Protein AF-A0A2T2SBI3-F1 (afdb_monomer_lite)

Sequence (154 aa):
MCRRSPLALLALAVLLCACSGSSQTSGQDGPADPTTDPAAEPPSVDQYETFDPSAYEARPPERTTEVEHRVPRQLMRGRADEEIRRTVDGFRIQVFSARDKQVAQEFREKVRQWWKEDKEDAFAERGVAEEALAFVSKKYPKAFISRGTVTVTQ

Radius of gyration: 37.8 Å; chains: 1; bounding box: 55×61×103 Å

Secondary structure (DSSP, 8-state):
-----HHHHHHHHHHHGGG----------PPPPP---TTSPPPPSHHHH---GGGG--PPP--------SS-HHHHTTTTSTT-EEEEEEEEEE----SSHHHHHHHHHHHHHHHTTT--S-BSSHHHHHHHHHHHHHH-TT-EEEEEEEEEE-

Foldseek 3Di:
DDDDDVVVVVVVVVVVVPPDDDDDDPDDDDDDDPDDDPPDDPPDCPVVPDDDCVVPPDDPPDDPDPDDDPDPVCVVVVNPVAFPFDWAKFKFKDQDDDPDPVVVVVVVVVVCVVCVVPDDGTDRDPVVVVVVCVVVCVVRVPIDMDIDIDGDTD

Structure (mmCIF, N/CA/C/O backbone):
data_AF-A0A2T2SBI3-F1
#
_entry.id   AF-A0A2T2SBI3-F1
#
loop_
_atom_site.group_PDB
_atom_site.id
_atom_site.type_symbol
_atom_site.label_atom_id
_atom_site.label_alt_id
_atom_site.label_comp_id
_atom_site.label_asym_id
_atom_site.label_entity_id
_atom_site.label_seq_id
_atom_site.pdbx_PDB_ins_code
_atom_site.Cartn_x
_atom_site.Cartn_y
_atom_site.Cartn_z
_atom_site.occupancy
_atom_site.B_iso_or_equiv
_atom_site.auth_seq_id
_atom_site.auth_comp_id
_atom_site.auth_asym_id
_atom_site.auth_atom_id
_atom_site.pdbx_PDB_model_num
ATOM 1 N N . MET A 1 1 ? 4.479 40.056 -1.436 1.00 41.50 1 MET A N 1
ATOM 2 C CA . MET A 1 1 ? 5.020 40.830 -2.579 1.00 41.50 1 MET A CA 1
ATOM 3 C C . MET A 1 1 ? 6.523 40.578 -2.651 1.00 41.50 1 MET A C 1
ATOM 5 O O . MET A 1 1 ? 7.265 41.127 -1.848 1.00 41.50 1 MET A O 1
ATOM 9 N N . CYS A 1 2 ? 6.973 39.673 -3.524 1.00 47.56 2 CYS A N 1
ATOM 10 C CA . CYS A 1 2 ? 8.397 39.358 -3.667 1.00 47.56 2 CYS A CA 1
ATOM 11 C C . CYS A 1 2 ? 9.111 40.517 -4.372 1.00 47.56 2 CYS A C 1
ATOM 13 O O . CYS A 1 2 ? 8.852 40.778 -5.547 1.00 47.56 2 CYS A O 1
ATOM 15 N N . ARG A 1 3 ? 10.002 41.215 -3.656 1.00 56.12 3 ARG A N 1
ATOM 16 C CA . ARG A 1 3 ? 10.924 42.191 -4.249 1.00 56.12 3 ARG A CA 1
ATOM 17 C C . ARG A 1 3 ? 11.855 41.442 -5.203 1.00 56.12 3 ARG A C 1
ATOM 19 O O . ARG A 1 3 ? 12.728 40.701 -4.764 1.00 56.12 3 ARG A O 1
ATOM 26 N N . ARG A 1 4 ? 11.640 41.599 -6.510 1.00 56.91 4 ARG A N 1
ATOM 27 C CA . ARG A 1 4 ? 12.549 41.080 -7.537 1.00 56.91 4 ARG A CA 1
ATOM 28 C C . ARG A 1 4 ? 13.818 41.930 -7.498 1.00 56.91 4 ARG A C 1
ATOM 30 O O . ARG A 1 4 ? 13.758 43.133 -7.727 1.00 56.91 4 ARG A O 1
ATOM 37 N N . SER A 1 5 ? 14.934 41.309 -7.123 1.00 66.81 5 SER A N 1
ATOM 38 C CA . SER A 1 5 ? 16.236 41.971 -7.040 1.00 66.81 5 SER A CA 1
ATOM 39 C C . SER A 1 5 ? 16.696 42.389 -8.445 1.00 66.81 5 SER A C 1
ATOM 41 O O . SER A 1 5 ? 16.714 41.536 -9.336 1.00 66.81 5 SER A O 1
ATOM 43 N N . PRO A 1 6 ? 17.083 43.658 -8.671 1.00 67.25 6 PRO A N 1
ATOM 44 C CA . PRO A 1 6 ? 17.512 44.140 -9.988 1.00 67.25 6 PRO A CA 1
ATOM 45 C C . PRO A 1 6 ? 18.772 43.421 -10.500 1.00 67.25 6 PRO A C 1
ATOM 47 O O . PRO A 1 6 ? 18.962 43.296 -11.706 1.00 67.25 6 PRO A O 1
ATOM 50 N N . LEU A 1 7 ? 19.580 42.854 -9.595 1.00 68.56 7 LEU A N 1
ATOM 51 C CA . LEU A 1 7 ? 20.748 42.034 -9.939 1.00 68.56 7 LEU A CA 1
ATOM 52 C C . LEU A 1 7 ? 20.374 40.730 -10.662 1.00 68.56 7 LEU A C 1
ATOM 54 O O . LEU A 1 7 ? 21.121 40.273 -11.522 1.00 68.56 7 LEU A O 1
ATOM 58 N N . ALA A 1 8 ? 19.202 40.156 -10.369 1.00 68.94 8 ALA A N 1
ATOM 59 C CA . ALA A 1 8 ? 18.750 38.923 -11.015 1.00 68.94 8 ALA A CA 1
ATOM 60 C C . ALA A 1 8 ? 18.347 39.148 -12.483 1.00 68.94 8 ALA A C 1
ATOM 62 O O . ALA A 1 8 ? 18.555 38.274 -13.321 1.00 68.94 8 ALA A O 1
ATOM 63 N N . LEU A 1 9 ? 17.813 40.331 -12.809 1.00 71.69 9 LEU A N 1
ATOM 64 C CA . LEU A 1 9 ? 17.477 40.705 -14.188 1.00 71.69 9 LEU A CA 1
ATOM 65 C C . LEU A 1 9 ? 18.736 40.943 -15.030 1.00 71.69 9 LEU A C 1
ATOM 67 O O . LEU A 1 9 ? 18.780 40.556 -16.195 1.00 71.69 9 LEU A O 1
ATOM 71 N N . LEU A 1 10 ? 19.771 41.528 -14.425 1.00 73.62 10 LEU A N 1
ATOM 72 C CA . LEU A 1 10 ? 21.029 41.828 -15.106 1.00 73.62 10 LEU A CA 1
ATOM 73 C C . LEU A 1 10 ? 21.823 40.544 -15.410 1.00 73.62 10 LEU A C 1
ATOM 75 O O . LEU A 1 10 ? 22.332 40.385 -16.515 1.00 73.62 10 LEU A O 1
ATOM 79 N N . ALA A 1 11 ? 21.831 39.578 -14.484 1.00 72.44 11 ALA A N 1
ATOM 80 C CA . ALA A 1 11 ? 22.436 38.263 -14.708 1.00 72.44 11 ALA A CA 1
ATOM 81 C C . ALA A 1 11 ? 21.737 37.461 -15.826 1.00 72.44 11 ALA A C 1
ATOM 83 O O . ALA A 1 11 ? 22.405 36.808 -16.627 1.00 72.44 11 ALA A O 1
ATOM 84 N N . LEU A 1 12 ? 20.404 37.550 -15.926 1.00 72.00 12 LEU A N 1
ATOM 85 C CA . LEU A 1 12 ? 19.635 36.888 -16.985 1.00 72.00 12 LEU A CA 1
ATOM 86 C C . LEU A 1 12 ? 19.925 37.486 -18.373 1.00 72.00 12 LEU A C 1
ATOM 88 O O . LEU A 1 12 ? 20.013 36.750 -19.352 1.00 72.00 12 LEU A O 1
ATOM 92 N N . ALA A 1 13 ? 20.114 38.806 -18.459 1.00 70.19 13 ALA A N 1
ATOM 93 C CA . ALA A 1 13 ? 20.428 39.481 -19.718 1.00 70.19 13 ALA A CA 1
ATOM 94 C C . ALA A 1 13 ? 21.816 39.095 -20.265 1.00 70.19 13 ALA A C 1
ATOM 96 O O . ALA A 1 13 ? 21.968 38.901 -21.469 1.00 70.19 13 ALA A O 1
ATOM 97 N N . VAL A 1 14 ? 22.814 38.920 -19.389 1.00 71.31 14 VAL A N 1
ATOM 98 C CA . VAL A 1 14 ? 24.171 38.507 -19.796 1.00 71.31 14 VAL A CA 1
ATOM 99 C C . VAL A 1 14 ? 24.190 37.066 -20.321 1.00 71.31 14 VAL A C 1
ATOM 101 O O . VAL A 1 14 ? 24.876 36.781 -21.300 1.00 71.31 14 VAL A O 1
ATOM 104 N N . LEU A 1 15 ? 23.392 36.171 -19.729 1.00 64.69 15 LEU A N 1
ATOM 105 C CA . LEU A 1 15 ? 23.282 34.769 -20.155 1.00 64.69 15 LEU A CA 1
ATOM 106 C C . LEU A 1 15 ? 22.644 34.603 -21.546 1.00 64.69 15 LEU A C 1
ATOM 108 O O . LEU A 1 15 ? 22.990 33.669 -22.265 1.00 64.69 15 LEU A O 1
ATOM 112 N N . LEU A 1 16 ? 21.754 35.514 -21.950 1.00 65.31 16 LEU A N 1
ATOM 113 C CA . LEU A 1 16 ? 21.070 35.450 -23.248 1.00 65.31 16 LEU A CA 1
ATOM 114 C C . LEU A 1 16 ? 21.924 35.969 -24.422 1.00 65.31 16 LEU A C 1
ATOM 116 O O . LEU A 1 16 ? 21.719 35.537 -25.553 1.00 65.31 16 LEU A O 1
ATOM 120 N N . CYS A 1 17 ? 22.918 36.831 -24.180 1.00 60.22 17 CYS A N 1
ATOM 121 C CA . CYS A 1 17 ? 23.795 37.358 -25.239 1.00 60.22 17 CYS A CA 1
ATOM 122 C C . CYS A 1 17 ? 24.928 36.404 -25.665 1.00 60.22 17 CYS A C 1
ATOM 124 O O . CYS A 1 17 ? 25.631 36.694 -26.631 1.00 60.22 17 CYS A O 1
ATOM 126 N N . ALA A 1 18 ? 25.111 35.263 -24.992 1.00 55.38 18 ALA A N 1
ATOM 127 C CA . ALA A 1 18 ? 26.194 34.320 -25.291 1.00 55.38 18 ALA A CA 1
ATOM 128 C C . ALA A 1 18 ? 25.901 33.353 -26.461 1.00 55.38 18 ALA A C 1
ATOM 130 O O . ALA A 1 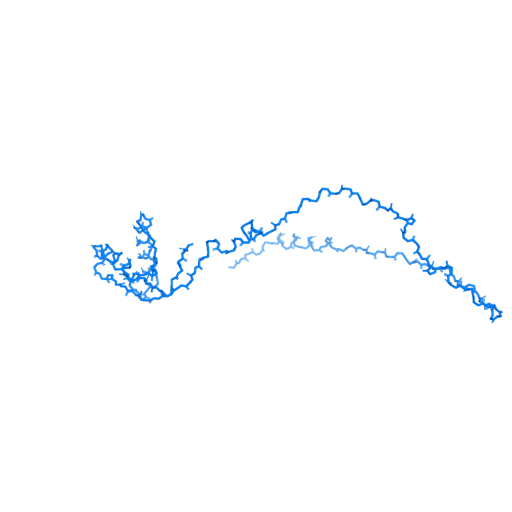18 ? 26.760 32.545 -26.803 1.00 55.38 18 ALA A O 1
ATOM 131 N N . CYS A 1 19 ? 24.716 33.413 -27.082 1.00 61.69 19 CYS A N 1
ATOM 132 C CA . CYS A 1 19 ? 24.308 32.452 -28.120 1.00 61.69 19 CYS A CA 1
ATOM 133 C C . CYS A 1 19 ? 24.381 32.976 -29.569 1.00 61.69 19 CYS A C 1
ATOM 135 O O . CYS A 1 19 ? 24.034 32.236 -30.488 1.00 61.69 19 CYS A O 1
ATOM 137 N N . SER A 1 20 ? 24.847 34.204 -29.820 1.00 61.31 20 SER A N 1
ATOM 138 C CA . SER A 1 20 ? 24.965 34.730 -31.192 1.00 61.31 20 SER A CA 1
ATOM 139 C C . SER A 1 20 ? 26.322 34.388 -31.811 1.00 61.31 20 SER A C 1
ATOM 141 O O . SER A 1 20 ? 27.219 35.225 -31.887 1.00 61.31 20 SER A O 1
ATOM 143 N N . GLY A 1 21 ? 26.478 33.136 -32.245 1.00 54.84 21 GLY A N 1
ATOM 144 C CA . GLY A 1 21 ? 27.589 32.710 -33.095 1.00 54.84 21 GLY A CA 1
ATOM 145 C C . GLY A 1 21 ? 27.324 33.064 -34.561 1.00 54.84 21 GLY A C 1
ATOM 146 O O . GLY A 1 21 ? 26.434 32.497 -35.190 1.00 54.84 21 GLY A O 1
ATOM 147 N N . SER A 1 22 ? 28.095 33.998 -35.115 1.00 58.09 22 SER A N 1
ATOM 148 C CA . SER A 1 22 ? 28.047 34.386 -36.529 1.00 58.09 22 SER A CA 1
ATOM 149 C C . SER A 1 22 ? 28.551 33.241 -37.415 1.00 58.09 22 SER A C 1
ATOM 151 O O . SER A 1 22 ? 29.755 33.026 -37.525 1.00 58.09 22 SER A O 1
ATOM 153 N N . SER A 1 23 ? 27.651 32.503 -38.065 1.00 50.84 23 SER A N 1
ATOM 154 C CA . SER A 1 23 ? 28.038 31.534 -39.100 1.00 50.84 23 SER A CA 1
ATOM 155 C C . SER A 1 23 ? 28.318 32.280 -40.406 1.00 50.84 23 SER A C 1
ATOM 157 O O . SER A 1 23 ? 27.396 32.603 -41.149 1.00 50.84 23 SER A O 1
ATOM 159 N N . GLN A 1 24 ? 29.586 32.598 -40.676 1.00 52.91 24 GLN A N 1
ATOM 160 C CA . GLN A 1 24 ? 30.020 33.016 -42.010 1.00 52.91 24 GLN A CA 1
ATOM 161 C C . GLN A 1 24 ? 30.281 31.763 -42.849 1.00 52.91 24 GLN A C 1
ATOM 163 O O . GLN A 1 24 ? 31.263 31.059 -42.625 1.00 52.91 24 GLN A O 1
ATOM 168 N N . THR A 1 25 ? 29.415 31.480 -43.821 1.00 50.69 25 THR A N 1
ATOM 169 C CA . THR A 1 25 ? 29.756 30.562 -44.914 1.00 50.69 25 THR A CA 1
ATOM 170 C C . THR A 1 25 ? 30.411 31.417 -45.992 1.00 50.69 25 THR A C 1
ATOM 172 O O . THR A 1 25 ? 29.751 32.279 -46.571 1.00 50.69 25 THR A O 1
ATOM 175 N N . SER A 1 26 ? 31.711 31.244 -46.224 1.00 50.28 26 SER A N 1
ATOM 176 C CA . SER A 1 26 ? 32.362 31.875 -47.375 1.00 50.28 26 SER A CA 1
ATOM 177 C C . SER A 1 26 ? 31.747 31.293 -48.645 1.00 50.28 26 SER A C 1
ATOM 179 O O . SER A 1 26 ? 31.705 30.074 -48.800 1.00 50.28 26 SER A O 1
ATOM 181 N N . GLY A 1 27 ? 31.217 32.164 -49.507 1.00 49.47 27 GLY A N 1
ATOM 182 C CA . GLY A 1 27 ? 30.694 31.786 -50.814 1.00 49.47 27 GLY A CA 1
ATOM 183 C C . GLY A 1 27 ? 31.778 31.071 -51.610 1.00 49.47 27 GLY A C 1
ATOM 184 O O . GLY A 1 27 ? 32.852 31.619 -51.847 1.00 49.47 27 GLY A O 1
ATOM 185 N N . GLN A 1 28 ? 31.507 29.821 -51.959 1.00 48.75 28 GLN A N 1
ATOM 186 C CA . GLN A 1 28 ? 32.346 29.020 -52.830 1.00 48.75 28 GLN A CA 1
ATOM 187 C C . GLN A 1 28 ? 31.969 29.377 -54.272 1.00 48.75 28 GLN A C 1
ATOM 189 O O . GLN A 1 28 ? 30.999 28.843 -54.803 1.00 48.75 28 GLN A O 1
ATOM 194 N N . ASP A 1 29 ? 32.695 30.317 -54.880 1.00 56.72 29 ASP A N 1
ATOM 195 C CA . ASP A 1 29 ? 32.621 30.558 -56.324 1.00 56.72 29 ASP A CA 1
ATOM 196 C C . ASP A 1 29 ? 33.262 29.367 -57.049 1.00 56.72 29 ASP A C 1
ATOM 198 O O . ASP A 1 29 ? 34.457 29.093 -56.906 1.00 56.72 29 ASP A O 1
ATOM 202 N N . GLY A 1 30 ? 32.444 28.617 -57.787 1.00 52.09 30 GLY A N 1
ATOM 203 C CA . GLY A 1 30 ? 32.907 27.561 -58.684 1.00 52.09 30 GLY A CA 1
ATOM 204 C C . GLY A 1 30 ? 33.388 28.138 -60.023 1.00 52.09 30 GLY A C 1
ATOM 205 O O . GLY A 1 30 ? 32.903 29.194 -60.435 1.00 52.09 30 GLY A O 1
ATOM 206 N N . PRO A 1 31 ? 34.318 27.475 -60.738 1.00 60.59 31 PRO A N 1
ATOM 207 C CA . PRO A 1 31 ? 34.727 27.911 -62.069 1.00 60.59 31 PRO A CA 1
ATOM 208 C C . PRO A 1 31 ? 33.563 27.771 -63.059 1.00 60.59 31 PRO A C 1
ATOM 210 O O . PRO A 1 31 ? 32.808 26.802 -62.995 1.00 60.59 31 PRO A O 1
ATOM 213 N N . ALA A 1 32 ? 33.435 28.724 -63.984 1.00 60.38 32 ALA A N 1
ATOM 214 C CA . ALA A 1 32 ? 32.449 28.662 -65.058 1.00 60.38 32 ALA A CA 1
ATOM 215 C C . ALA A 1 32 ? 32.750 27.508 -66.032 1.00 60.38 32 ALA A C 1
ATOM 217 O O . ALA A 1 32 ? 33.902 27.288 -66.412 1.00 60.38 32 ALA A O 1
ATOM 218 N N . ASP A 1 33 ? 31.690 26.808 -66.435 1.00 51.25 33 ASP A N 1
ATOM 219 C CA . ASP A 1 33 ? 31.708 25.664 -67.350 1.00 51.25 33 ASP A CA 1
ATOM 220 C C . ASP A 1 33 ? 32.234 26.068 -68.744 1.00 51.25 33 ASP A C 1
ATOM 222 O O . ASP A 1 33 ? 31.763 27.069 -69.303 1.00 51.25 33 ASP A O 1
ATOM 226 N N . PRO A 1 34 ? 33.191 25.341 -69.350 1.00 56.03 34 PRO A N 1
ATOM 227 C CA . PRO A 1 34 ? 33.585 25.600 -70.727 1.00 56.03 34 PRO A CA 1
ATOM 228 C C . PRO A 1 34 ? 32.493 25.130 -71.703 1.00 56.03 34 PRO A C 1
ATOM 230 O O . PRO A 1 34 ? 32.006 24.003 -71.639 1.00 56.03 34 PRO A O 1
ATOM 233 N N . THR A 1 35 ? 32.131 26.010 -72.641 1.00 56.19 35 THR A N 1
ATOM 234 C CA . THR A 1 35 ? 31.219 25.759 -73.768 1.00 56.19 35 THR A CA 1
ATOM 235 C C . THR A 1 35 ? 31.488 24.403 -74.429 1.00 56.19 35 THR A C 1
ATOM 237 O O . THR A 1 35 ? 32.546 24.194 -75.019 1.00 56.19 35 THR A O 1
ATOM 240 N N . THR A 1 36 ? 30.515 23.492 -74.343 1.00 55.97 36 THR A N 1
ATOM 241 C CA . THR A 1 36 ? 30.561 22.161 -74.966 1.00 55.97 36 THR A CA 1
ATOM 242 C C . THR A 1 36 ? 30.261 22.259 -76.465 1.00 55.97 36 THR A C 1
ATOM 244 O O . THR A 1 36 ? 29.243 22.821 -76.866 1.00 55.97 36 THR A O 1
ATOM 247 N N . ASP A 1 37 ? 31.155 21.707 -77.286 1.00 56.94 37 ASP A N 1
ATOM 248 C CA . ASP A 1 37 ? 31.003 21.546 -78.735 1.00 56.94 37 ASP A CA 1
ATOM 249 C C . ASP A 1 37 ? 29.935 20.463 -79.026 1.00 56.94 37 ASP A C 1
ATOM 251 O O . ASP A 1 37 ? 30.097 19.323 -78.582 1.00 56.94 37 ASP A O 1
ATOM 255 N N . PRO A 1 38 ? 28.820 20.766 -79.723 1.00 57.94 38 PRO A N 1
ATOM 256 C CA . PRO A 1 38 ? 27.680 19.849 -79.858 1.00 57.94 38 PRO A CA 1
ATOM 257 C C . PRO A 1 38 ? 27.930 18.625 -80.762 1.00 57.94 38 PRO A C 1
ATOM 259 O O . PRO A 1 38 ? 27.011 17.832 -80.963 1.00 57.94 38 PRO A O 1
ATOM 262 N N . ALA A 1 39 ? 29.135 18.463 -81.319 1.00 59.94 39 ALA A N 1
ATOM 263 C CA . ALA A 1 39 ? 29.503 17.342 -82.191 1.00 59.94 39 ALA A CA 1
ATOM 264 C C . ALA A 1 39 ? 30.336 16.239 -81.502 1.00 59.94 39 ALA A C 1
ATOM 266 O O . ALA A 1 39 ? 30.735 15.281 -82.165 1.00 59.94 39 ALA A O 1
ATOM 267 N N . ALA A 1 40 ? 30.613 16.349 -80.200 1.00 61.41 40 ALA A N 1
ATOM 268 C CA . ALA A 1 40 ? 31.335 15.317 -79.460 1.00 61.41 40 ALA A CA 1
ATOM 269 C C . ALA A 1 40 ? 30.376 14.223 -78.955 1.00 61.41 40 ALA A C 1
ATOM 271 O O . ALA A 1 40 ? 29.389 14.521 -78.282 1.00 61.41 40 ALA A O 1
ATOM 272 N N . GLU A 1 41 ? 30.669 12.951 -79.252 1.00 65.50 41 GLU A N 1
ATOM 273 C CA . GLU A 1 41 ? 29.993 11.829 -78.590 1.00 65.50 41 GLU A CA 1
ATOM 274 C C . GLU A 1 41 ? 30.220 11.926 -77.070 1.00 65.50 41 GLU A C 1
ATOM 276 O O . GLU A 1 41 ? 31.348 12.202 -76.643 1.00 65.50 41 GLU A O 1
ATOM 281 N N . PRO A 1 42 ? 29.177 11.736 -76.236 1.00 66.19 42 PRO A N 1
ATOM 282 C CA . PRO A 1 42 ? 29.338 11.827 -74.794 1.00 66.19 42 PRO A CA 1
ATOM 283 C C . PRO A 1 42 ? 30.343 10.762 -74.328 1.00 66.19 42 PRO A C 1
ATOM 285 O O . PRO A 1 42 ? 30.240 9.606 -74.749 1.00 66.19 42 PRO A O 1
ATOM 288 N N . PRO A 1 43 ? 31.315 11.115 -73.467 1.00 69.19 43 PRO A 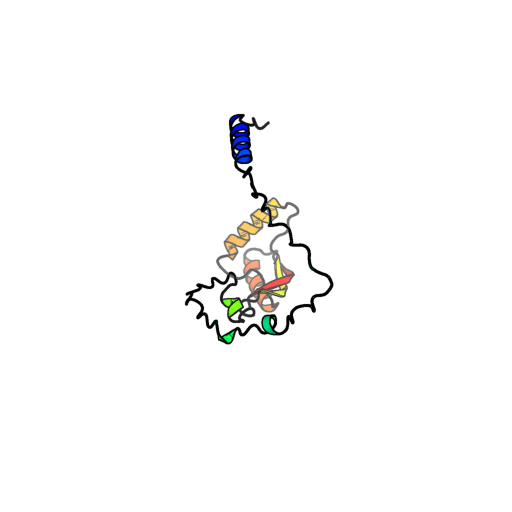N 1
ATOM 289 C CA . PRO A 1 43 ? 32.246 10.132 -72.932 1.00 69.19 43 PRO A CA 1
ATOM 290 C C . PRO A 1 43 ? 31.465 9.037 -72.193 1.00 69.19 43 PRO A C 1
ATOM 292 O O . PRO A 1 43 ? 30.588 9.336 -71.383 1.00 69.19 43 PRO A O 1
ATOM 295 N N . SER A 1 44 ? 31.770 7.766 -72.482 1.00 71.81 44 SER A N 1
ATOM 296 C CA . SER A 1 44 ? 31.163 6.624 -71.784 1.00 71.81 44 SER A CA 1
ATOM 297 C C . SER A 1 44 ? 31.455 6.727 -70.286 1.00 71.81 44 SER A C 1
ATOM 299 O O . SER A 1 44 ? 32.609 6.795 -69.856 1.00 71.81 44 SER A O 1
ATOM 301 N N . VAL A 1 45 ? 30.382 6.747 -69.496 1.00 69.50 45 VAL A N 1
ATOM 302 C CA . VAL A 1 45 ? 30.425 6.815 -68.030 1.00 69.50 45 VAL A CA 1
ATOM 303 C C . VAL A 1 45 ? 30.661 5.447 -67.387 1.00 69.50 45 VAL A C 1
ATOM 305 O O . VAL A 1 45 ? 30.949 5.383 -66.195 1.00 69.50 45 VAL A O 1
ATOM 308 N N . ASP A 1 46 ? 30.619 4.363 -68.170 1.00 71.94 46 ASP A N 1
ATOM 309 C CA . ASP A 1 46 ? 30.711 2.975 -67.687 1.00 71.94 46 ASP A CA 1
ATOM 310 C C . ASP A 1 46 ? 32.010 2.713 -66.904 1.00 71.94 46 ASP A C 1
ATOM 312 O O . ASP A 1 46 ? 32.052 1.919 -65.965 1.00 71.94 46 ASP A O 1
ATOM 316 N N . GLN A 1 47 ? 33.078 3.436 -67.253 1.00 65.94 47 GLN A N 1
ATOM 317 C CA . GLN A 1 47 ? 34.388 3.361 -66.600 1.00 65.94 47 GLN A CA 1
ATOM 318 C C . GLN A 1 47 ? 34.408 4.003 -65.199 1.00 65.94 47 GLN A C 1
ATOM 320 O O . GLN A 1 47 ? 35.346 3.772 -64.439 1.00 65.94 47 GLN A O 1
ATOM 325 N N . TYR A 1 48 ? 33.388 4.794 -64.851 1.00 66.69 48 TYR A N 1
ATOM 326 C CA . TYR A 1 48 ? 33.279 5.537 -63.591 1.00 66.69 48 TYR A CA 1
ATOM 327 C C . TYR A 1 48 ? 32.177 5.009 -62.661 1.00 66.69 48 TYR A C 1
ATOM 329 O O . TYR A 1 48 ? 32.122 5.414 -61.501 1.00 66.69 48 TYR A O 1
ATOM 337 N N . GLU A 1 49 ? 31.320 4.097 -63.128 1.00 74.56 49 GLU A N 1
ATOM 338 C CA . GLU A 1 49 ? 30.267 3.494 -62.296 1.00 74.56 49 GLU A CA 1
ATOM 339 C C . GLU A 1 49 ? 30.739 2.263 -61.510 1.00 74.56 49 GLU A C 1
ATOM 341 O O . GLU A 1 49 ? 30.141 1.900 -60.496 1.00 74.56 49 GLU A O 1
ATOM 346 N N . THR A 1 50 ? 31.838 1.626 -61.926 1.00 80.56 50 THR A N 1
ATOM 347 C CA . THR A 1 50 ? 32.372 0.455 -61.218 1.00 80.56 50 THR A CA 1
ATOM 348 C C . THR A 1 50 ? 33.318 0.897 -60.104 1.00 80.56 50 THR A C 1
ATOM 350 O O . THR A 1 50 ? 34.529 0.998 -60.288 1.00 80.56 50 THR A O 1
ATOM 353 N N . PHE A 1 51 ? 32.755 1.166 -58.925 1.00 75.75 51 PHE A N 1
ATOM 354 C CA . PHE A 1 51 ? 33.534 1.355 -57.703 1.00 75.75 51 PHE A CA 1
ATOM 355 C C . PHE A 1 51 ? 33.837 -0.005 -57.066 1.00 75.75 51 PHE A C 1
ATOM 357 O O . PHE A 1 51 ? 32.918 -0.704 -56.642 1.00 75.75 51 PHE A O 1
ATOM 364 N N . ASP A 1 52 ? 35.117 -0.374 -56.986 1.00 81.31 52 ASP A N 1
ATOM 365 C CA . ASP A 1 52 ? 35.570 -1.573 -56.278 1.00 81.31 52 ASP A CA 1
ATOM 366 C C . ASP A 1 52 ? 35.913 -1.235 -54.811 1.00 81.31 52 ASP A C 1
ATOM 368 O O . ASP A 1 52 ? 36.985 -0.684 -54.535 1.00 81.31 52 ASP A O 1
ATOM 372 N N . PRO A 1 53 ? 35.037 -1.557 -53.838 1.00 79.69 53 PRO A N 1
ATOM 373 C CA . PRO A 1 53 ? 35.296 -1.282 -52.430 1.00 79.69 53 PRO A CA 1
ATOM 374 C C . PRO A 1 53 ? 36.368 -2.203 -51.837 1.00 79.69 53 PRO A C 1
ATOM 376 O O . PRO A 1 53 ? 36.906 -1.883 -50.776 1.00 79.69 53 PRO A O 1
ATOM 379 N N . SER A 1 54 ? 36.694 -3.331 -52.484 1.00 81.19 54 SER A N 1
ATOM 380 C CA . SER A 1 54 ? 37.682 -4.283 -51.961 1.00 81.19 54 SER A CA 1
ATOM 381 C C . SER A 1 54 ? 39.109 -3.727 -52.003 1.00 81.19 54 SER A C 1
ATOM 383 O O . SER A 1 54 ? 39.941 -4.094 -51.176 1.00 81.19 54 SER A O 1
ATOM 385 N N . ALA A 1 55 ? 39.371 -2.745 -52.873 1.00 80.69 55 ALA A N 1
ATOM 386 C CA . ALA A 1 55 ? 40.618 -1.983 -52.887 1.00 80.69 55 ALA A CA 1
ATOM 387 C C . ALA A 1 55 ? 40.810 -1.090 -51.639 1.00 80.69 55 ALA A C 1
ATOM 389 O O . ALA A 1 55 ? 41.914 -0.599 -51.396 1.00 80.69 55 ALA A O 1
ATOM 390 N N . TYR A 1 56 ? 39.759 -0.890 -50.835 1.00 76.25 56 TYR A N 1
ATOM 391 C CA . TYR A 1 56 ? 39.744 -0.030 -49.650 1.00 76.25 56 TYR A CA 1
ATOM 392 C C . TYR A 1 56 ? 39.417 -0.819 -48.374 1.00 76.25 56 TYR A C 1
ATOM 394 O O . TYR A 1 56 ? 38.526 -0.442 -47.609 1.00 76.25 56 TYR A O 1
ATOM 402 N N . GLU A 1 57 ? 40.149 -1.903 -48.099 1.00 75.19 57 GLU A N 1
ATOM 403 C CA . GLU A 1 57 ? 40.066 -2.584 -46.801 1.00 75.19 57 GLU A CA 1
ATOM 404 C C . GLU A 1 57 ? 40.600 -1.689 -45.668 1.00 75.19 57 GLU A C 1
ATOM 406 O O . GLU A 1 57 ? 41.767 -1.727 -45.276 1.00 75.19 57 GLU A O 1
ATOM 411 N N . ALA A 1 58 ? 39.722 -0.862 -45.107 1.00 77.94 58 ALA A N 1
ATOM 412 C CA . ALA A 1 58 ? 39.993 -0.133 -43.882 1.00 77.94 58 ALA A CA 1
ATOM 413 C C . ALA A 1 58 ? 39.608 -1.011 -42.687 1.00 77.94 58 ALA A C 1
ATOM 415 O O . ALA A 1 58 ? 38.426 -1.221 -42.416 1.00 77.94 58 ALA A O 1
ATOM 416 N N . ARG A 1 59 ? 40.599 -1.501 -41.932 1.00 79.50 59 ARG A N 1
ATOM 417 C CA . ARG A 1 59 ? 40.342 -2.119 -40.624 1.00 79.50 59 ARG A CA 1
ATOM 418 C C . ARG A 1 59 ? 39.817 -1.032 -39.675 1.00 79.50 59 ARG A C 1
ATOM 420 O O . ARG A 1 59 ? 40.561 -0.087 -39.395 1.00 79.50 59 ARG A O 1
ATOM 427 N N . PRO A 1 60 ? 38.576 -1.131 -39.163 1.00 80.25 60 PRO A N 1
ATOM 428 C CA . PRO A 1 60 ? 38.078 -0.173 -38.189 1.00 80.25 60 PRO A CA 1
ATOM 429 C C . PRO A 1 60 ? 38.990 -0.175 -36.956 1.00 80.25 60 PRO A C 1
ATOM 431 O O . PRO A 1 60 ? 39.430 -1.249 -36.537 1.00 80.25 60 PRO A O 1
ATOM 434 N N . PRO A 1 61 ? 39.293 0.991 -36.364 1.00 81.69 61 PRO A N 1
ATOM 435 C CA . PRO A 1 61 ? 40.084 1.027 -35.145 1.00 81.69 61 PRO A CA 1
ATOM 436 C C . PRO A 1 61 ? 39.363 0.237 -34.049 1.00 81.69 61 PRO A C 1
ATOM 438 O O . PRO A 1 61 ? 38.151 0.386 -33.869 1.00 81.69 61 PRO A O 1
ATOM 441 N N . GLU A 1 62 ? 40.103 -0.587 -33.307 1.00 80.38 62 GLU A N 1
ATOM 442 C CA . GLU A 1 62 ? 39.567 -1.301 -32.151 1.00 80.38 62 GLU A CA 1
ATOM 443 C C . GLU A 1 62 ? 39.137 -0.276 -31.097 1.00 80.38 62 GLU A C 1
ATOM 445 O O . GLU A 1 62 ? 39.957 0.396 -30.472 1.00 80.38 62 GLU A O 1
ATOM 450 N N . ARG A 1 63 ? 37.823 -0.101 -30.940 1.00 79.19 63 ARG A N 1
ATOM 451 C CA . ARG A 1 63 ? 37.240 0.781 -29.928 1.00 79.19 63 ARG A CA 1
ATOM 452 C C . ARG A 1 63 ? 36.685 -0.074 -28.804 1.00 79.19 63 ARG A C 1
ATOM 454 O O . ARG A 1 63 ? 35.669 -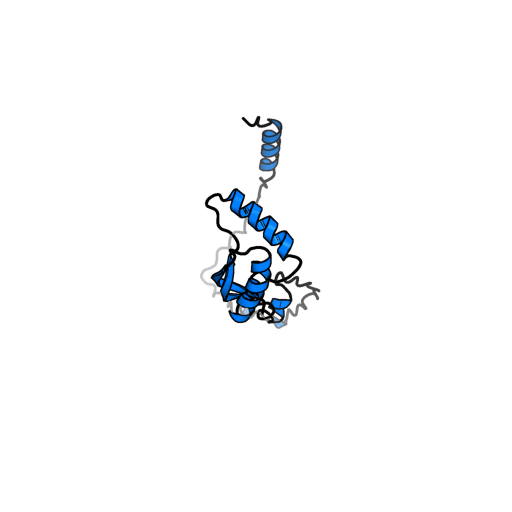0.746 -28.978 1.00 79.19 63 ARG A O 1
ATOM 461 N N . THR A 1 64 ? 37.310 -0.003 -27.635 1.00 73.06 64 THR A N 1
ATOM 462 C CA . THR A 1 64 ? 36.714 -0.494 -26.390 1.00 73.06 64 THR A CA 1
ATOM 463 C C . THR A 1 64 ? 35.529 0.405 -26.048 1.00 73.06 64 THR A C 1
ATOM 465 O O . THR A 1 64 ? 35.681 1.455 -25.428 1.00 73.06 64 THR A O 1
ATOM 468 N N . THR A 1 65 ? 34.347 0.041 -26.538 1.00 75.81 65 THR A N 1
ATOM 469 C CA . THR A 1 65 ? 33.114 0.774 -26.249 1.00 75.81 65 THR A CA 1
ATOM 470 C C . THR A 1 65 ? 32.536 0.205 -24.964 1.00 75.81 65 THR A C 1
ATOM 472 O O . THR A 1 65 ? 32.070 -0.933 -24.941 1.00 75.81 65 THR A O 1
ATOM 475 N N . GLU A 1 66 ? 32.585 0.975 -23.882 1.00 75.88 66 GLU A N 1
ATOM 476 C CA . GLU A 1 66 ? 31.871 0.628 -22.659 1.00 75.88 66 GLU A CA 1
ATOM 477 C C . GLU A 1 66 ? 30.386 0.949 -22.865 1.00 75.88 66 GLU A C 1
ATOM 479 O O . GLU A 1 66 ? 29.968 2.106 -22.883 1.00 75.88 66 GLU A O 1
ATOM 484 N N . VAL A 1 67 ? 29.584 -0.086 -23.122 1.00 79.81 67 VAL A N 1
ATOM 485 C CA . VAL A 1 67 ? 28.142 0.072 -23.337 1.00 79.81 67 VAL A CA 1
ATOM 486 C C . VAL A 1 67 ? 27.444 0.118 -21.979 1.00 79.81 67 VAL A C 1
ATOM 488 O O . VAL A 1 67 ? 27.088 -0.914 -21.400 1.00 79.81 67 VAL A O 1
ATOM 491 N N . GLU A 1 68 ? 27.231 1.329 -21.468 1.00 82.75 68 GLU A N 1
ATOM 492 C CA . GLU A 1 68 ? 26.402 1.544 -20.285 1.00 82.75 68 GLU A CA 1
ATOM 493 C C . GLU A 1 68 ? 24.920 1.381 -20.649 1.00 82.75 68 GLU A C 1
ATOM 495 O O . GLU A 1 68 ? 24.316 2.186 -21.361 1.00 82.75 68 GLU A O 1
ATOM 500 N N . HIS A 1 69 ? 24.314 0.311 -20.146 1.00 83.38 69 HIS A N 1
ATOM 501 C CA . HIS A 1 69 ? 22.894 0.067 -20.335 1.00 83.38 69 HIS A CA 1
ATOM 502 C C . HIS A 1 69 ? 22.109 0.808 -19.252 1.00 83.38 69 HIS A C 1
ATOM 504 O O . HIS A 1 69 ? 22.250 0.520 -18.067 1.00 83.38 69 HIS A O 1
ATOM 510 N N . ARG A 1 70 ? 21.204 1.707 -19.658 1.00 86.06 70 ARG A N 1
ATOM 511 C CA . ARG A 1 70 ? 20.254 2.369 -18.738 1.00 86.06 70 ARG A CA 1
ATOM 512 C C . ARG A 1 70 ? 19.168 1.434 -18.200 1.00 86.06 70 ARG A C 1
ATOM 514 O O . ARG A 1 70 ? 18.323 1.852 -17.413 1.00 86.06 70 ARG A O 1
ATOM 521 N N . VAL A 1 71 ? 19.150 0.188 -18.661 1.00 84.62 71 VAL A N 1
ATOM 522 C CA . VAL A 1 71 ? 18.160 -0.810 -18.277 1.00 84.62 71 VAL A CA 1
ATOM 523 C C . VAL A 1 71 ? 18.708 -1.615 -17.093 1.00 84.62 71 VAL A C 1
ATOM 525 O O . VAL A 1 71 ? 19.822 -2.134 -17.186 1.00 84.62 71 VAL A O 1
ATOM 528 N N . PRO A 1 72 ? 17.949 -1.761 -15.991 1.00 81.69 72 PRO A N 1
ATOM 529 C CA . PRO A 1 72 ? 18.337 -2.609 -14.869 1.00 81.69 72 PRO A CA 1
ATOM 530 C C . PRO A 1 72 ? 18.749 -4.020 -15.307 1.00 81.69 72 PRO A C 1
ATOM 532 O O . PRO A 1 72 ? 18.112 -4.639 -16.165 1.00 81.69 72 PRO A O 1
ATOM 535 N N . ARG A 1 73 ? 19.801 -4.562 -14.680 1.00 79.69 73 ARG A N 1
ATOM 536 C CA . ARG A 1 73 ? 20.389 -5.864 -15.052 1.00 79.69 73 ARG A CA 1
ATOM 537 C C . ARG A 1 73 ? 19.395 -7.025 -14.974 1.00 79.69 73 ARG A C 1
ATOM 539 O O . ARG A 1 73 ? 19.567 -8.013 -15.678 1.00 79.69 73 ARG A O 1
ATOM 546 N N . GLN A 1 74 ? 18.376 -6.923 -14.126 1.00 73.94 74 GLN A N 1
ATOM 547 C CA . GLN A 1 74 ? 17.309 -7.911 -13.980 1.00 73.94 74 GLN A CA 1
ATOM 548 C C . GLN A 1 74 ? 16.503 -8.051 -15.279 1.00 73.94 74 GLN A C 1
ATOM 550 O O . GLN A 1 74 ? 16.329 -9.166 -15.768 1.00 73.94 74 GLN A O 1
ATOM 555 N N . LEU A 1 75 ? 16.126 -6.926 -15.898 1.00 79.56 75 LEU A N 1
ATOM 556 C CA . LEU A 1 75 ? 15.386 -6.911 -17.162 1.00 79.56 75 LEU A CA 1
ATOM 557 C C . LEU A 1 75 ? 16.241 -7.422 -18.325 1.00 79.56 75 LEU A C 1
ATOM 559 O O . LEU A 1 75 ? 15.759 -8.186 -19.155 1.00 79.56 75 LEU A O 1
ATOM 563 N N . MET A 1 76 ? 17.534 -7.089 -18.344 1.00 83.25 76 MET A N 1
ATOM 564 C CA . MET A 1 76 ? 18.461 -7.623 -19.352 1.00 83.25 76 MET A CA 1
ATOM 565 C C . MET A 1 76 ? 18.650 -9.144 -19.270 1.00 83.25 76 MET A C 1
ATOM 567 O O . MET A 1 76 ? 19.010 -9.771 -20.260 1.00 83.25 76 MET A O 1
ATOM 571 N N . ARG A 1 77 ? 18.415 -9.748 -18.100 1.00 85.19 77 ARG A N 1
ATOM 572 C CA . ARG A 1 77 ? 18.509 -11.201 -17.884 1.00 85.19 77 ARG A CA 1
ATOM 573 C C . ARG A 1 77 ? 17.191 -11.931 -18.160 1.00 85.19 77 ARG A C 1
ATOM 575 O O . ARG A 1 77 ? 17.082 -13.101 -17.816 1.00 85.19 77 ARG A O 1
ATOM 582 N N . GLY A 1 78 ? 16.184 -11.243 -18.706 1.00 78.06 78 GLY A N 1
ATOM 583 C CA . GLY A 1 78 ? 14.840 -11.800 -18.880 1.00 78.06 78 GLY A CA 1
ATOM 584 C C . GLY A 1 78 ? 14.113 -12.056 -17.557 1.00 78.06 78 GLY A C 1
ATOM 585 O O . GLY A 1 78 ? 13.080 -12.710 -17.548 1.00 78.06 78 GLY A O 1
ATOM 586 N N . ARG A 1 79 ? 14.621 -11.532 -16.433 1.00 74.44 79 ARG A N 1
ATOM 587 C CA . ARG A 1 79 ? 14.013 -11.675 -15.103 1.00 74.44 79 ARG A CA 1
ATOM 588 C C . ARG A 1 79 ? 13.094 -10.492 -14.821 1.00 74.44 79 ARG A C 1
ATOM 590 O O . ARG A 1 79 ? 13.229 -9.818 -13.808 1.00 74.44 79 ARG A O 1
ATOM 597 N N . ALA A 1 80 ? 12.206 -10.212 -15.774 1.00 71.44 80 ALA A N 1
ATOM 598 C CA . ALA A 1 80 ? 11.087 -9.297 -15.559 1.00 71.44 80 ALA A CA 1
ATOM 599 C C . ALA A 1 80 ? 10.033 -9.917 -14.629 1.00 71.44 80 ALA A C 1
ATOM 601 O O . ALA A 1 80 ? 9.255 -9.187 -14.023 1.00 71.44 80 ALA A O 1
ATOM 602 N N . ASP A 1 81 ? 10.058 -11.250 -14.510 1.00 66.88 81 ASP A N 1
ATOM 603 C CA . ASP A 1 81 ? 9.113 -12.020 -13.711 1.00 66.88 81 ASP A CA 1
ATOM 604 C C . ASP A 1 81 ? 9.527 -12.197 -12.244 1.00 66.88 81 ASP A C 1
ATOM 606 O O . ASP A 1 81 ? 8.697 -12.536 -11.402 1.00 66.88 81 ASP A O 1
ATOM 610 N N . GLU A 1 82 ? 10.794 -11.932 -11.913 1.00 65.75 82 GLU A N 1
ATOM 611 C CA . GLU A 1 82 ? 11.241 -11.864 -10.521 1.00 65.75 82 GLU A CA 1
ATOM 612 C C . GLU A 1 82 ? 10.726 -10.567 -9.884 1.00 65.75 82 GLU A C 1
ATOM 614 O O . GLU A 1 82 ? 10.929 -9.479 -10.423 1.00 65.75 82 GLU A O 1
ATOM 619 N N . GLU A 1 83 ? 10.087 -10.686 -8.717 1.00 60.75 83 GLU A N 1
ATOM 620 C CA . GLU A 1 83 ? 9.532 -9.561 -7.951 1.00 60.75 83 GLU A CA 1
ATOM 621 C C . GLU A 1 83 ? 8.361 -8.834 -8.651 1.00 60.75 83 GLU A C 1
ATOM 623 O O . GLU A 1 83 ? 8.136 -7.634 -8.443 1.00 60.75 83 GLU A O 1
ATOM 628 N N . ILE A 1 84 ? 7.559 -9.543 -9.463 1.00 65.62 84 ILE A N 1
ATOM 629 C CA . ILE A 1 84 ? 6.305 -8.969 -9.968 1.00 65.62 84 ILE A CA 1
ATOM 630 C C . ILE A 1 84 ? 5.366 -8.724 -8.787 1.00 65.62 84 ILE A C 1
ATOM 632 O O . ILE A 1 84 ? 4.747 -9.626 -8.222 1.00 65.62 84 ILE A O 1
ATOM 636 N N . ARG A 1 85 ? 5.176 -7.444 -8.483 1.00 72.19 85 ARG A N 1
ATOM 637 C CA . ARG A 1 85 ? 4.076 -6.961 -7.656 1.00 72.19 85 ARG A CA 1
ATOM 638 C C . ARG A 1 85 ? 2.768 -7.161 -8.408 1.00 72.19 85 ARG A C 1
ATOM 640 O O . ARG A 1 85 ? 2.419 -6.359 -9.277 1.00 72.19 85 ARG A O 1
ATOM 647 N N . ARG A 1 86 ? 2.032 -8.220 -8.078 1.00 75.00 86 ARG A N 1
ATOM 648 C CA . ARG A 1 86 ? 0.745 -8.502 -8.713 1.00 75.00 86 ARG A CA 1
ATOM 649 C C . ARG A 1 86 ? -0.385 -7.866 -7.918 1.00 75.00 86 ARG A C 1
ATOM 651 O O . ARG A 1 86 ? -0.488 -8.015 -6.703 1.00 75.00 86 ARG A O 1
ATOM 658 N N . THR A 1 87 ? -1.253 -7.160 -8.628 1.00 84.00 87 THR A N 1
ATOM 659 C CA . THR A 1 87 ? -2.505 -6.642 -8.086 1.00 84.00 87 THR A CA 1
ATOM 660 C C . THR A 1 87 ? -3.553 -7.754 -8.148 1.00 84.00 87 THR A C 1
ATOM 662 O O . THR A 1 87 ? -3.961 -8.161 -9.235 1.00 84.00 87 THR A O 1
ATOM 665 N N . VAL A 1 88 ? -3.941 -8.281 -6.989 1.00 85.31 88 VAL A N 1
ATOM 666 C CA . VAL A 1 88 ? -4.914 -9.374 -6.846 1.00 85.31 88 VAL A CA 1
ATOM 667 C C . VAL A 1 88 ? -6.089 -8.936 -5.977 1.00 85.31 88 VAL A C 1
ATOM 669 O O . VAL A 1 88 ? -5.968 -8.018 -5.160 1.00 85.31 88 VAL A O 1
ATOM 672 N N . ASP A 1 89 ? -7.234 -9.593 -6.147 1.00 87.56 89 ASP A N 1
ATOM 673 C CA . ASP A 1 89 ? -8.328 -9.478 -5.187 1.00 87.56 89 ASP A CA 1
ATOM 674 C C . ASP A 1 89 ? -7.879 -10.066 -3.852 1.00 87.56 89 ASP A C 1
ATOM 676 O O . ASP A 1 89 ? -7.433 -11.210 -3.784 1.00 87.56 89 ASP A O 1
ATOM 680 N N . GLY A 1 90 ? -7.998 -9.284 -2.786 1.00 89.94 90 GLY A N 1
ATOM 681 C CA . GLY A 1 90 ? -7.601 -9.725 -1.461 1.00 89.94 90 GLY A CA 1
ATOM 682 C C . GLY A 1 90 ? -8.294 -8.953 -0.355 1.00 89.94 90 GLY A C 1
ATOM 683 O O . GLY A 1 90 ? -9.424 -8.462 -0.489 1.00 89.94 90 GLY A O 1
ATOM 684 N N . PHE A 1 91 ? -7.618 -8.899 0.783 1.00 90.69 91 PHE A N 1
ATOM 685 C CA . PHE A 1 91 ? -8.199 -8.497 2.049 1.00 90.69 91 PHE A CA 1
ATOM 686 C C . PHE A 1 91 ? -7.311 -7.477 2.758 1.00 90.69 91 PHE A C 1
ATOM 688 O O . PHE A 1 91 ? -6.081 -7.567 2.765 1.00 90.69 91 PHE A O 1
ATOM 695 N N . ARG A 1 92 ? -7.963 -6.490 3.372 1.00 89.81 92 ARG A N 1
ATOM 696 C CA . ARG A 1 92 ? -7.336 -5.435 4.173 1.00 89.81 92 ARG A CA 1
ATOM 697 C C . ARG A 1 92 ? -8.047 -5.333 5.510 1.00 89.81 92 ARG A C 1
ATOM 699 O O . ARG A 1 92 ? -9.274 -5.424 5.566 1.00 89.81 92 ARG A O 1
ATOM 706 N N . ILE A 1 93 ? -7.301 -5.081 6.576 1.00 90.56 93 ILE A N 1
ATOM 707 C CA . ILE A 1 93 ? -7.881 -4.854 7.900 1.00 90.56 93 ILE A CA 1
ATOM 708 C C . ILE A 1 93 ? -8.116 -3.356 8.069 1.00 90.56 93 ILE A C 1
ATOM 710 O O . ILE A 1 93 ? -7.177 -2.560 8.073 1.00 90.56 93 ILE A O 1
ATOM 714 N N . GLN A 1 94 ? -9.378 -2.962 8.207 1.00 91.00 94 GLN A N 1
ATOM 715 C CA . GLN A 1 94 ? -9.746 -1.590 8.509 1.00 91.00 94 GLN A CA 1
ATOM 716 C C . GLN A 1 94 ? -9.931 -1.436 10.015 1.00 91.00 94 GLN A C 1
ATOM 718 O O . GLN A 1 94 ? -10.767 -2.092 10.628 1.00 91.00 94 GLN A O 1
ATOM 723 N N . VAL A 1 95 ? -9.135 -0.547 10.604 1.00 92.38 95 VAL A N 1
ATOM 724 C CA . VAL A 1 95 ? -9.090 -0.331 12.058 1.00 92.38 95 VAL A CA 1
ATOM 725 C C . VAL A 1 95 ? -9.876 0.912 12.475 1.00 92.38 95 VAL A C 1
ATOM 727 O O . VAL A 1 95 ? -10.414 0.986 13.579 1.00 92.38 95 VAL A O 1
ATOM 730 N N . PHE A 1 96 ? -9.936 1.911 11.595 1.00 90.62 96 PHE A N 1
ATOM 731 C CA . PHE A 1 96 ? -10.504 3.216 11.897 1.00 90.62 96 PHE A CA 1
ATOM 732 C C . PHE A 1 96 ? -11.029 3.898 10.632 1.00 90.62 96 PHE A C 1
ATOM 734 O O . PHE A 1 96 ? -10.532 3.674 9.527 1.00 90.62 96 PHE A O 1
ATOM 741 N N . SER A 1 97 ? -12.041 4.743 10.803 1.00 89.25 97 SER A N 1
ATOM 742 C CA . SER A 1 97 ? -12.594 5.606 9.762 1.00 89.25 97 SER A CA 1
ATOM 743 C C . SER A 1 97 ? -12.922 6.965 10.366 1.00 89.25 97 SER A C 1
ATOM 745 O O . SER A 1 97 ? -13.608 7.026 11.387 1.00 89.25 97 SER A O 1
ATOM 747 N N . ALA A 1 98 ? -12.495 8.045 9.719 1.00 92.75 98 ALA A N 1
ATOM 748 C CA . ALA A 1 98 ? -12.844 9.408 10.100 1.00 92.75 98 ALA A CA 1
ATOM 749 C C . ALA A 1 98 ? -13.272 10.211 8.871 1.00 92.75 98 ALA A C 1
ATOM 751 O O . ALA A 1 98 ? -12.829 9.939 7.757 1.00 92.75 98 ALA A O 1
ATOM 752 N N . ARG A 1 99 ? -14.140 11.206 9.092 1.00 93.62 99 ARG A N 1
ATOM 753 C CA . ARG A 1 99 ? -14.499 12.199 8.066 1.00 93.62 99 ARG A CA 1
ATOM 754 C C . ARG A 1 99 ? -13.378 13.214 7.856 1.00 93.62 99 ARG A C 1
ATOM 756 O O . ARG A 1 99 ? -13.191 13.705 6.751 1.00 93.62 99 ARG A O 1
ATOM 763 N N . ASP A 1 100 ? -12.646 13.511 8.926 1.00 96.69 100 ASP A N 1
ATOM 764 C CA . ASP A 1 100 ? -11.506 14.411 8.901 1.00 96.69 100 ASP A CA 1
ATOM 765 C C . ASP A 1 100 ? -10.250 13.680 8.402 1.00 96.69 100 ASP A C 1
ATOM 767 O O . ASP A 1 100 ? -9.864 12.627 8.923 1.00 96.69 100 ASP A O 1
ATOM 771 N N . LYS A 1 101 ? -9.613 14.250 7.374 1.00 94.69 101 LYS A N 1
ATOM 772 C CA . LYS A 1 101 ? -8.414 13.680 6.754 1.00 94.69 101 LYS A CA 1
ATOM 773 C C . LYS A 1 101 ? -7.228 13.682 7.714 1.00 94.69 101 LYS A C 1
ATOM 775 O O . LYS A 1 101 ? -6.482 12.708 7.719 1.00 94.69 101 LYS A O 1
ATOM 780 N N . GLN A 1 102 ? -7.031 14.749 8.481 1.00 96.06 102 GLN A N 1
ATOM 781 C CA . GLN A 1 102 ? -5.899 14.875 9.391 1.00 96.06 102 GLN A CA 1
ATOM 782 C C . GLN A 1 102 ? -5.990 13.826 10.502 1.00 96.06 102 GLN A C 1
ATOM 784 O O . GLN A 1 102 ? -5.042 13.066 10.693 1.00 96.06 102 GLN A O 1
ATOM 789 N N . VAL A 1 103 ? -7.167 13.671 11.114 1.00 94.88 103 VAL A N 1
ATOM 790 C CA . VAL A 1 103 ? -7.410 12.634 12.134 1.00 94.88 103 VAL A CA 1
ATOM 791 C C . VAL A 1 103 ? -7.159 11.228 11.570 1.00 94.88 103 VAL A C 1
ATOM 793 O O . VAL A 1 103 ? -6.563 10.379 12.235 1.00 94.88 103 VAL A O 1
ATOM 796 N N . ALA A 1 104 ? -7.572 10.968 10.325 1.00 92.56 104 ALA A N 1
ATOM 797 C CA . ALA A 1 104 ? -7.309 9.688 9.669 1.00 92.56 104 ALA A CA 1
ATOM 798 C C . ALA A 1 104 ? -5.808 9.436 9.426 1.00 92.56 104 ALA A C 1
ATOM 800 O O . ALA A 1 104 ? -5.354 8.301 9.579 1.00 92.56 104 ALA A O 1
ATOM 801 N N . GLN A 1 105 ? -5.036 10.464 9.054 1.00 94.12 105 GLN A N 1
ATOM 802 C CA . GLN A 1 105 ? -3.592 10.330 8.822 1.00 94.12 105 GLN A CA 1
ATOM 803 C C . GLN A 1 105 ? -2.816 10.129 10.125 1.00 94.12 105 GLN A C 1
ATOM 805 O O . GLN A 1 105 ? -2.013 9.203 10.199 1.00 94.12 105 GLN A O 1
ATOM 810 N N . GLU A 1 106 ? -3.101 10.915 11.163 1.00 94.50 106 GLU A N 1
ATOM 811 C CA . GLU A 1 106 ? -2.460 10.771 12.479 1.00 94.50 106 GLU A CA 1
ATOM 812 C C . GLU A 1 106 ? -2.695 9.366 13.052 1.00 94.50 106 GLU A C 1
ATOM 814 O O . GLU A 1 106 ? -1.769 8.690 13.512 1.00 94.50 106 GLU A O 1
ATOM 819 N N . PHE A 1 107 ? -3.931 8.864 12.947 1.00 93.44 107 PHE A N 1
ATOM 820 C CA . PHE A 1 107 ? -4.242 7.504 13.373 1.00 93.44 107 PHE A CA 1
ATOM 821 C C . PHE A 1 107 ? -3.528 6.453 12.514 1.00 93.44 107 PHE A C 1
ATOM 823 O O . PHE A 1 107 ? -3.006 5.471 13.046 1.00 93.44 107 PHE A O 1
ATOM 830 N N . ARG A 1 108 ? -3.465 6.658 11.191 1.00 91.44 108 ARG A N 1
ATOM 831 C CA . ARG A 1 108 ? -2.738 5.769 10.276 1.00 91.44 108 ARG A CA 1
ATOM 832 C C . ARG A 1 108 ? -1.260 5.684 10.637 1.00 91.44 108 ARG A C 1
ATOM 834 O O . ARG A 1 108 ? -0.707 4.589 10.608 1.00 91.44 108 ARG A O 1
ATOM 841 N N . GLU A 1 109 ? -0.617 6.798 10.961 1.00 93.19 109 GLU A N 1
ATOM 842 C CA . GLU A 1 109 ? 0.793 6.813 11.359 1.00 93.19 109 GLU A CA 1
ATOM 843 C C . GLU A 1 109 ? 1.017 6.066 12.667 1.00 93.19 109 GLU A C 1
ATOM 845 O O . GLU A 1 109 ? 1.922 5.236 12.738 1.00 93.19 109 GLU A O 1
ATOM 850 N N . LYS A 1 110 ? 0.137 6.265 13.652 1.00 91.94 110 LYS A N 1
ATOM 851 C CA . LYS A 1 110 ? 0.172 5.528 14.919 1.00 91.94 110 LYS A CA 1
ATOM 852 C C . LYS A 1 110 ? 0.036 4.016 14.718 1.00 91.94 110 LYS A C 1
ATOM 854 O O . LYS A 1 110 ? 0.785 3.249 15.321 1.00 91.94 110 LYS A O 1
ATOM 859 N N . VAL A 1 111 ? -0.907 3.581 13.877 1.00 91.38 111 VAL A N 1
ATOM 860 C CA . VAL A 1 111 ? -1.076 2.154 13.547 1.00 91.38 111 VAL A CA 1
ATOM 861 C C . VAL A 1 111 ? 0.134 1.636 12.778 1.00 91.38 111 VAL A C 1
ATOM 863 O O . VAL A 1 111 ? 0.646 0.581 13.127 1.00 91.38 111 VAL A O 1
ATOM 866 N N . ARG A 1 112 ? 0.636 2.386 11.789 1.00 88.12 112 ARG A N 1
ATOM 867 C CA . ARG A 1 112 ? 1.814 1.999 11.002 1.00 88.12 112 ARG A CA 1
ATOM 868 C C . ARG A 1 112 ? 3.043 1.821 11.885 1.00 88.12 112 ARG A C 1
ATOM 870 O O . ARG A 1 112 ? 3.743 0.835 11.726 1.00 88.12 112 ARG A O 1
ATOM 877 N N . GLN A 1 113 ? 3.318 2.757 12.791 1.00 89.31 113 GLN A N 1
ATOM 878 C CA . GLN A 1 113 ? 4.456 2.654 13.708 1.00 89.31 113 GLN A CA 1
ATOM 879 C C . GLN A 1 113 ? 4.363 1.399 14.574 1.00 89.31 113 GLN A C 1
ATOM 881 O O . GLN A 1 113 ? 5.359 0.711 14.737 1.00 89.31 113 GLN A O 1
ATOM 886 N N . TRP A 1 114 ? 3.166 1.075 15.064 1.00 89.06 114 TRP A N 1
ATOM 887 C CA . TRP A 1 114 ? 2.935 -0.155 15.817 1.00 89.06 114 TRP A CA 1
ATOM 888 C C . TRP A 1 114 ? 3.038 -1.427 14.956 1.00 89.06 114 TRP A C 1
ATOM 890 O O . TRP A 1 114 ? 3.513 -2.443 15.444 1.00 89.06 114 TRP A O 1
ATOM 900 N N . TRP A 1 115 ? 2.595 -1.383 13.697 1.00 85.81 115 TRP A N 1
ATOM 901 C CA . TRP A 1 115 ? 2.541 -2.546 12.801 1.00 85.81 115 TRP A CA 1
ATOM 902 C C . TRP A 1 115 ? 3.866 -2.851 12.094 1.00 85.81 115 TRP A C 1
ATOM 904 O O . TRP A 1 115 ? 4.126 -3.999 11.748 1.00 85.81 115 TRP A O 1
ATOM 914 N N . LYS A 1 116 ? 4.724 -1.836 11.907 1.00 80.12 116 LYS A N 1
ATOM 915 C CA . LYS A 1 116 ? 6.018 -1.932 11.205 1.00 80.12 116 LYS A CA 1
ATOM 916 C C . LYS A 1 116 ? 6.966 -2.972 11.814 1.00 80.12 116 LYS A C 1
ATOM 918 O O . LYS A 1 116 ? 7.904 -3.396 11.149 1.00 80.12 116 LYS A O 1
ATOM 923 N N . GLU A 1 117 ? 6.734 -3.354 13.062 1.00 68.81 117 GLU A N 1
ATOM 924 C CA . GLU A 1 117 ? 7.540 -4.337 13.779 1.00 68.81 117 GLU A CA 1
ATOM 925 C C . GLU A 1 117 ? 7.057 -5.779 13.568 1.00 68.81 117 GLU A C 1
ATOM 927 O O . GLU A 1 117 ? 7.821 -6.698 13.844 1.00 68.81 117 GLU A O 1
ATOM 932 N N . ASP A 1 118 ? 5.836 -5.990 13.058 1.00 64.75 118 ASP A N 1
ATOM 933 C CA . ASP A 1 118 ? 5.139 -7.265 13.244 1.00 64.75 118 ASP A CA 1
ATOM 934 C C . ASP A 1 118 ? 4.803 -8.006 11.933 1.00 64.75 118 ASP A C 1
ATOM 936 O O . ASP A 1 118 ? 5.157 -9.180 11.831 1.00 64.75 118 ASP A O 1
ATOM 940 N N . LYS A 1 119 ? 4.166 -7.388 10.911 1.00 67.06 119 LYS A N 1
ATOM 941 C CA . LYS A 1 119 ? 3.721 -8.102 9.677 1.00 67.06 119 LYS A CA 1
ATOM 942 C C . LYS A 1 119 ? 3.489 -7.199 8.441 1.00 67.06 119 LYS A C 1
ATOM 944 O O . LYS A 1 119 ? 3.603 -5.979 8.498 1.00 67.06 119 LYS A O 1
ATOM 949 N N . GLU A 1 120 ? 3.139 -7.820 7.306 1.00 68.62 120 GLU A N 1
ATOM 950 C CA . GLU A 1 120 ? 2.714 -7.153 6.062 1.00 68.62 120 GLU A CA 1
ATOM 951 C C . GLU A 1 120 ? 1.337 -6.461 6.171 1.00 68.62 120 GLU A C 1
ATOM 953 O O . GLU A 1 120 ? 0.492 -6.829 6.986 1.00 68.62 120 GLU A O 1
ATOM 958 N N . ASP A 1 121 ? 1.104 -5.445 5.331 1.00 70.06 121 ASP A N 1
ATOM 959 C CA . ASP A 1 121 ? -0.098 -4.586 5.343 1.00 70.06 121 ASP A CA 1
ATOM 960 C C . ASP A 1 121 ? -1.290 -5.148 4.529 1.00 70.06 121 ASP A C 1
ATOM 962 O O . ASP A 1 121 ? -2.388 -4.577 4.555 1.00 70.06 121 ASP A O 1
ATOM 966 N N . ALA A 1 122 ? -1.091 -6.213 3.744 1.00 74.88 122 ALA A N 1
ATOM 967 C CA . ALA A 1 122 ? -2.077 -6.698 2.781 1.00 74.88 122 ALA A CA 1
ATOM 968 C C . ALA A 1 122 ? -2.038 -8.221 2.604 1.00 74.88 122 ALA A C 1
ATOM 970 O O . ALA A 1 122 ? -0.968 -8.814 2.559 1.00 74.88 122 ALA A O 1
ATOM 971 N N . PHE A 1 123 ? -3.213 -8.842 2.457 1.00 83.94 123 PHE A N 1
ATOM 972 C CA . PHE A 1 123 ? -3.345 -10.301 2.445 1.00 83.94 123 PHE A CA 1
ATOM 973 C C . PHE A 1 123 ? -4.075 -10.776 1.189 1.00 83.94 123 PHE A C 1
ATOM 975 O O . PHE A 1 123 ? -5.180 -10.311 0.900 1.00 83.94 123 PHE A O 1
ATOM 982 N N . ALA A 1 124 ? -3.482 -11.718 0.452 1.00 83.94 124 ALA A N 1
ATOM 983 C CA . ALA A 1 124 ? -4.142 -12.365 -0.685 1.00 83.94 124 ALA A CA 1
ATOM 984 C C . ALA A 1 124 ? -5.278 -13.292 -0.222 1.00 83.94 124 ALA A C 1
ATOM 986 O O . ALA A 1 124 ? -6.364 -13.317 -0.796 1.00 83.94 124 ALA A O 1
ATOM 987 N N . GLU A 1 125 ? -5.037 -14.037 0.857 1.00 86.50 125 GLU A N 1
ATOM 988 C CA . GLU A 1 125 ? -5.928 -15.092 1.325 1.00 86.50 125 GLU A CA 1
ATOM 989 C C . GLU A 1 125 ? -6.747 -14.669 2.544 1.00 86.50 125 GLU A C 1
ATOM 991 O O . GLU A 1 125 ? -6.271 -13.978 3.448 1.00 86.50 125 GLU A O 1
ATOM 996 N N . ARG A 1 126 ? -7.997 -15.145 2.597 1.00 87.25 126 ARG A N 1
ATOM 997 C CA . ARG A 1 126 ? -8.924 -14.849 3.696 1.00 87.25 126 ARG A CA 1
ATOM 998 C C . ARG A 1 126 ? -8.429 -15.391 5.038 1.00 87.25 126 ARG A C 1
ATOM 1000 O O . ARG A 1 126 ? -8.507 -14.669 6.022 1.00 87.25 126 ARG A O 1
ATOM 1007 N N . GLY A 1 127 ? -7.927 -16.627 5.077 1.00 87.88 127 G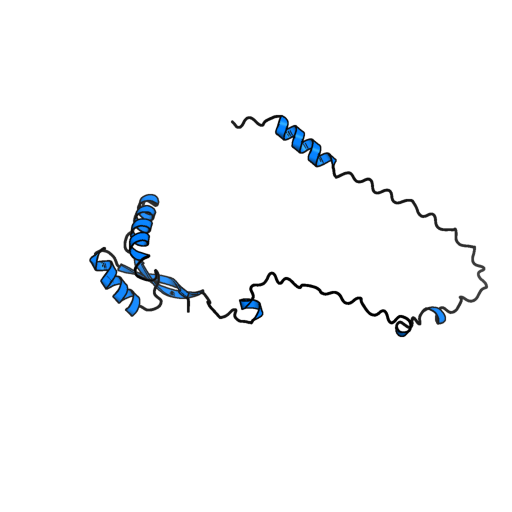LY A N 1
ATOM 1008 C CA . GLY A 1 127 ? -7.490 -17.263 6.327 1.00 87.88 127 GLY A CA 1
ATOM 1009 C C . GLY A 1 127 ? -6.359 -16.490 7.009 1.00 87.88 127 GLY A C 1
ATOM 1010 O O . GLY A 1 127 ? -6.423 -16.217 8.204 1.00 87.88 127 GLY A O 1
ATOM 1011 N N . VAL A 1 128 ? -5.382 -16.025 6.223 1.00 88.31 128 VAL A N 1
ATOM 1012 C CA . VAL A 1 128 ? -4.284 -15.178 6.715 1.00 88.31 128 VAL A CA 1
ATOM 1013 C C . VAL A 1 128 ? -4.812 -13.834 7.233 1.00 88.31 128 VAL A C 1
ATOM 1015 O O . VAL A 1 128 ? -4.390 -13.360 8.288 1.00 88.31 128 VAL A O 1
ATOM 1018 N N . ALA A 1 129 ? -5.781 -13.233 6.535 1.00 88.81 129 ALA A N 1
ATOM 1019 C CA . ALA A 1 129 ? -6.414 -11.991 6.977 1.00 88.81 129 ALA A CA 1
ATOM 1020 C C . ALA A 1 129 ? -7.202 -12.157 8.291 1.00 88.81 129 ALA A C 1
ATOM 1022 O O . ALA A 1 129 ? -7.217 -11.240 9.112 1.00 88.81 129 ALA A O 1
ATOM 1023 N N . GLU A 1 130 ? -7.847 -13.306 8.503 1.00 90.62 130 GLU A N 1
ATOM 1024 C CA . GLU A 1 130 ? -8.578 -13.634 9.734 1.00 90.62 130 GLU A CA 1
ATOM 1025 C C . GLU A 1 130 ? -7.635 -13.835 10.925 1.00 90.62 130 GLU A C 1
ATOM 1027 O O . GLU A 1 130 ? -7.897 -13.297 12.003 1.00 90.62 130 GLU A O 1
ATOM 1032 N N . GLU A 1 131 ? -6.500 -14.509 10.728 1.00 89.62 131 GLU A N 1
ATOM 1033 C CA . GLU A 1 131 ? -5.459 -14.631 11.756 1.00 89.62 131 GLU A CA 1
ATOM 1034 C C . GLU A 1 131 ? -4.895 -13.253 12.141 1.00 89.62 131 GLU A C 1
ATOM 1036 O O . GLU A 1 131 ? -4.809 -12.902 13.324 1.00 89.62 131 GLU A O 1
ATOM 1041 N N . ALA A 1 132 ? -4.571 -12.430 11.142 1.00 89.06 132 ALA A N 1
ATOM 1042 C CA . ALA A 1 132 ? -4.104 -11.069 11.371 1.00 89.06 132 ALA A CA 1
ATOM 1043 C C . ALA A 1 132 ? -5.174 -10.212 12.074 1.00 89.06 132 ALA A C 1
ATOM 1045 O O . ALA A 1 132 ? -4.851 -9.462 12.998 1.00 89.06 132 ALA A O 1
ATOM 1046 N N . LEU A 1 133 ? -6.458 -10.359 11.726 1.00 90.56 133 LEU A N 1
ATOM 1047 C CA . LEU A 1 133 ? -7.555 -9.681 12.422 1.00 90.56 133 LEU A CA 1
ATOM 1048 C C . LEU A 1 133 ? -7.666 -10.133 13.884 1.00 90.56 133 LEU A C 1
ATOM 1050 O O . LEU A 1 133 ? -7.885 -9.296 14.762 1.00 90.56 133 LEU A O 1
ATOM 1054 N N . ALA A 1 134 ? -7.495 -11.422 14.177 1.00 91.25 134 ALA A N 1
ATOM 1055 C CA . ALA A 1 134 ? -7.520 -11.929 15.548 1.00 91.25 134 ALA A CA 1
ATOM 1056 C C . ALA A 1 134 ? -6.410 -11.300 16.407 1.00 91.25 134 ALA A C 1
ATOM 1058 O O . ALA A 1 134 ? -6.618 -11.014 17.587 1.00 91.25 134 ALA A O 1
ATOM 1059 N N . PHE A 1 135 ? -5.254 -11.006 15.814 1.00 90.06 135 PHE A N 1
ATOM 1060 C CA . PHE A 1 135 ? -4.195 -10.260 16.485 1.00 90.06 135 PHE A CA 1
ATOM 1061 C C . PHE A 1 135 ? -4.537 -8.768 16.638 1.00 90.06 135 PHE A C 1
ATOM 1063 O O . PHE A 1 135 ? -4.490 -8.234 17.749 1.00 90.06 135 PHE A O 1
ATOM 1070 N N . VAL A 1 136 ? -4.952 -8.102 15.554 1.00 90.19 136 VAL A N 1
ATOM 1071 C CA . VAL A 1 136 ? -5.292 -6.666 15.556 1.00 90.19 136 VAL A CA 1
ATOM 1072 C C . VAL A 1 136 ? -6.455 -6.360 16.503 1.00 90.19 136 VAL A C 1
ATOM 1074 O O . VAL A 1 136 ? -6.430 -5.343 17.199 1.00 90.19 136 VAL A O 1
ATOM 1077 N N . SER A 1 137 ? -7.445 -7.251 16.590 1.00 91.00 137 SER A N 1
ATOM 1078 C CA . SER A 1 137 ? -8.641 -7.068 17.419 1.00 91.00 137 SER A CA 1
ATOM 1079 C C . SER A 1 137 ? -8.344 -7.002 18.921 1.00 91.00 137 SER A C 1
ATOM 1081 O O . SER A 1 137 ? -9.081 -6.334 19.646 1.00 91.00 137 SER A O 1
ATOM 1083 N N . LYS A 1 138 ? -7.221 -7.573 19.391 1.00 91.94 138 LYS A N 1
ATOM 1084 C CA . LYS A 1 138 ? -6.770 -7.448 20.793 1.00 91.94 138 LYS A CA 1
ATOM 1085 C C . LYS A 1 138 ? -6.494 -5.998 21.190 1.00 91.94 138 LYS A C 1
ATOM 1087 O O . LYS A 1 138 ? -6.782 -5.602 22.315 1.00 91.94 138 LYS A O 1
ATOM 1092 N N . LYS A 1 139 ? -5.927 -5.208 20.273 1.00 91.06 139 LYS A N 1
ATOM 1093 C CA . LYS A 1 139 ? -5.604 -3.789 20.492 1.00 91.06 139 LYS A CA 1
ATOM 1094 C C . LYS A 1 139 ? -6.692 -2.858 19.964 1.00 91.06 139 LYS A C 1
ATOM 1096 O O . LYS A 1 139 ? -6.928 -1.796 20.536 1.00 91.06 139 LYS A O 1
ATOM 1101 N N . TYR A 1 140 ? -7.362 -3.260 18.888 1.00 92.12 140 TYR A N 1
ATOM 1102 C CA . TYR A 1 140 ? -8.398 -2.486 18.220 1.00 92.12 140 TYR A CA 1
ATOM 1103 C C . TYR A 1 140 ? -9.671 -3.324 18.036 1.00 92.12 140 TYR A C 1
ATOM 1105 O O . TYR A 1 140 ? -9.898 -3.877 16.960 1.00 92.12 140 TYR A O 1
ATOM 1113 N N . PRO A 1 141 ? -10.555 -3.376 19.048 1.00 91.75 141 PRO A N 1
ATOM 1114 C CA . PRO A 1 141 ? -11.712 -4.279 19.050 1.00 91.75 141 PRO A CA 1
ATOM 1115 C C . PRO A 1 141 ? -12.728 -4.040 17.927 1.00 91.75 141 PRO A C 1
ATOM 1117 O O . PRO A 1 141 ? -13.533 -4.910 17.625 1.00 91.75 141 PRO A O 1
ATOM 1120 N N . LYS A 1 142 ? -12.714 -2.847 17.320 1.00 92.00 142 LYS A N 1
ATOM 1121 C CA . LYS A 1 142 ? -13.604 -2.464 16.212 1.00 92.00 142 LYS A CA 1
ATOM 1122 C C . LYS A 1 142 ? -12.991 -2.702 14.828 1.00 92.00 142 LYS A C 1
ATOM 1124 O O . LYS A 1 142 ? -13.564 -2.253 13.838 1.00 92.00 142 LYS A O 1
ATOM 1129 N N . ALA A 1 143 ? -11.824 -3.339 14.753 1.00 92.19 143 ALA A N 1
ATOM 1130 C CA . ALA A 1 143 ? -11.218 -3.681 13.478 1.00 92.19 143 ALA A CA 1
ATOM 1131 C C . ALA A 1 143 ? -12.063 -4.725 12.735 1.00 92.19 143 ALA A C 1
ATOM 1133 O O . ALA A 1 143 ? -12.667 -5.602 13.352 1.00 92.19 143 ALA A O 1
ATOM 1134 N N . PHE A 1 144 ? -12.090 -4.642 11.409 1.00 92.00 144 PHE A N 1
ATOM 1135 C CA . PHE A 1 144 ? -12.799 -5.596 10.560 1.00 92.00 144 PHE A CA 1
ATOM 1136 C C . PHE A 1 144 ? -12.065 -5.815 9.236 1.00 92.00 144 PHE A C 1
ATOM 1138 O O . PHE A 1 144 ? -11.260 -4.987 8.806 1.00 92.00 144 PHE A O 1
ATOM 1145 N N . ILE A 1 145 ? -12.347 -6.938 8.574 1.00 92.06 145 ILE A N 1
ATOM 1146 C CA . ILE A 1 145 ? -11.800 -7.237 7.249 1.00 92.06 145 ILE A CA 1
ATOM 1147 C C . ILE A 1 145 ? -12.665 -6.580 6.175 1.00 92.06 145 ILE A C 1
ATOM 1149 O O . ILE A 1 145 ? -13.882 -6.745 6.132 1.00 92.06 145 ILE A O 1
ATOM 1153 N N . SER A 1 146 ? -12.000 -5.880 5.268 1.00 90.56 146 SER A N 1
ATOM 1154 C CA . SER A 1 146 ? -12.565 -5.314 4.050 1.00 90.56 146 SER A CA 1
ATOM 1155 C C . SER A 1 146 ? -11.979 -6.034 2.837 1.00 90.56 146 SER A C 1
ATOM 1157 O O . SER A 1 146 ? -10.788 -6.353 2.803 1.00 90.56 146 SER A O 1
ATOM 1159 N N . ARG A 1 147 ? -12.822 -6.316 1.840 1.00 90.12 147 ARG A N 1
ATOM 1160 C CA . ARG A 1 147 ? -12.366 -6.795 0.531 1.00 90.12 147 ARG A CA 1
ATOM 1161 C C . ARG A 1 147 ? -11.879 -5.619 -0.299 1.00 90.12 147 ARG A C 1
ATOM 1163 O O . ARG A 1 147 ? -12.494 -4.554 -0.285 1.00 90.12 147 ARG A O 1
ATOM 1170 N N . GLY A 1 148 ? -10.810 -5.832 -1.047 1.00 85.94 148 GLY A N 1
ATOM 1171 C CA . GLY A 1 148 ? -10.317 -4.848 -1.994 1.00 85.94 148 GLY A CA 1
ATOM 1172 C C . GLY A 1 148 ? -9.124 -5.374 -2.766 1.00 85.94 148 GLY A C 1
ATOM 1173 O O . GLY A 1 148 ? -8.620 -6.462 -2.504 1.00 85.94 148 GLY A O 1
ATOM 1174 N N . THR A 1 149 ? -8.651 -4.580 -3.712 1.00 85.38 149 THR A N 1
ATOM 1175 C CA . THR A 1 149 ? -7.488 -4.959 -4.502 1.00 85.38 149 THR A CA 1
ATOM 1176 C C . THR A 1 149 ? -6.214 -4.671 -3.715 1.00 85.38 149 THR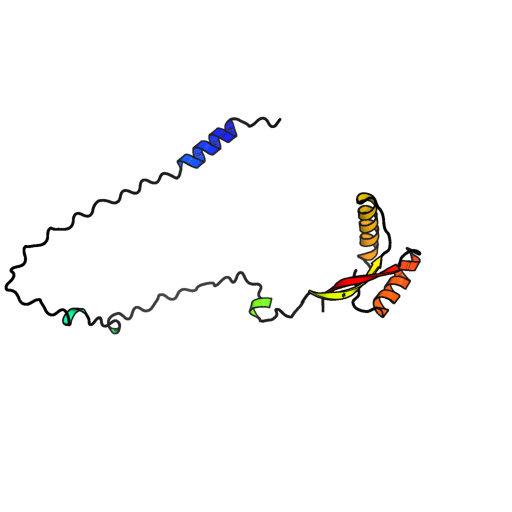 A C 1
ATOM 1178 O O . THR A 1 149 ? -6.043 -3.586 -3.137 1.00 85.38 149 THR A O 1
ATOM 1181 N N . VAL A 1 150 ? -5.328 -5.656 -3.644 1.00 81.00 150 VAL A N 1
ATOM 1182 C CA . VAL A 1 150 ? -4.068 -5.595 -2.903 1.00 81.00 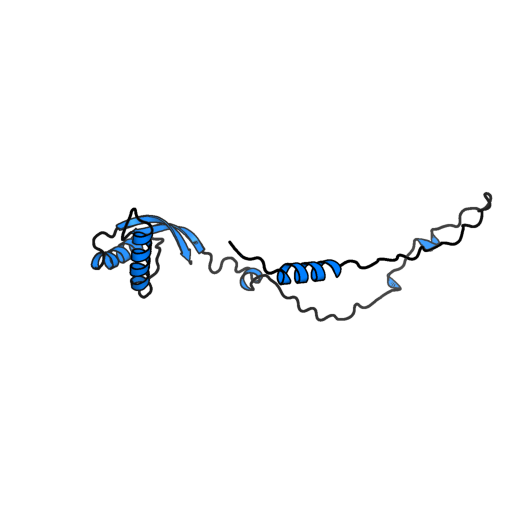150 VAL A CA 1
ATOM 1183 C C . VAL A 1 150 ? -2.907 -5.917 -3.824 1.00 81.00 150 VAL A C 1
ATOM 1185 O O . VAL A 1 150 ? -3.031 -6.708 -4.753 1.00 81.00 150 VAL A O 1
ATOM 1188 N N . THR A 1 151 ? -1.779 -5.269 -3.571 1.00 79.38 151 THR A N 1
ATOM 1189 C CA . THR A 1 151 ? -0.533 -5.575 -4.259 1.00 79.38 151 THR A CA 1
ATOM 1190 C C . THR A 1 151 ? 0.233 -6.546 -3.388 1.00 79.38 151 THR A C 1
ATOM 1192 O O . THR A 1 151 ? 0.555 -6.205 -2.252 1.00 79.38 151 THR A O 1
ATOM 1195 N N . VAL A 1 152 ? 0.490 -7.735 -3.916 1.00 73.19 152 VAL A N 1
ATOM 1196 C CA . VAL A 1 152 ? 1.216 -8.795 -3.219 1.00 73.19 152 VAL A CA 1
ATOM 1197 C C . VAL A 1 152 ? 2.515 -9.031 -3.976 1.00 73.19 152 VAL A C 1
ATOM 1199 O O . VAL A 1 152 ? 2.528 -9.024 -5.210 1.00 73.19 152 VAL A O 1
ATOM 1202 N N . THR A 1 153 ? 3.608 -9.167 -3.234 1.00 70.25 153 THR A N 1
ATOM 1203 C CA . THR A 1 153 ? 4.901 -9.583 -3.782 1.00 70.25 153 THR A CA 1
ATOM 1204 C C . THR A 1 153 ? 4.923 -11.107 -3.755 1.00 70.25 153 THR A C 1
ATOM 1206 O O . THR A 1 153 ? 4.660 -11.685 -2.701 1.00 70.25 153 THR A O 1
ATOM 1209 N N . GLN A 1 154 ? 5.151 -11.741 -4.905 1.00 60.03 154 GLN A N 1
ATOM 1210 C CA . GLN A 1 154 ? 5.196 -13.200 -5.045 1.00 60.03 154 GLN A CA 1
ATOM 1211 C C . GLN A 1 154 ? 6.629 -13.682 -5.272 1.00 60.03 154 GLN A C 1
ATOM 1213 O O . GLN A 1 154 ? 7.398 -12.929 -5.914 1.00 60.03 154 GLN A O 1
#

pLDDT: mean 76.49, std 13.5, range [41.5, 96.69]